Protein AF-V8NGL2-F1 (afdb_monomer)

Organism: Ophiophagus hannah (NCBI:txid8665)

Radius of gyration: 14.69 Å; Cα contacts (8 Å, |Δi|>4): 218; chains: 1; bounding box: 34×38×47 Å

Secondary structure (DSSP, 8-state):
----SS-S-----TTEEEEEEEEEETTEEEEEEEEEETTEEEEEEEEEETTTTEEEEEEEEESS---EEEEETTTEEEEEPPTTT--EEEEE----------

Mean predicted aligned error: 5.53 Å

InterPro domains:
  IPR015943 WD40/YVTN repeat-like-containing domain superfamily [G3DSA:2.130.10.10] (1-100)
  IPR036322 WD40-repeat-containing domain superfamily [SSF50978] (18-94)

Foldseek 3Di:
DDDPVDPPDDDDDPQFDDWQDWDDQPQWIWTWWWGDDPNAIWIWIWIAGNPVGGTPDIDGDTRAGFNDWDDDVSQWIWTDGDPVTGDIDIGGRDDDPPPPDD

pLDDT: mean 90.23, std 12.05, range [42.66, 98.56]

Sequence (102 aa):
MEDFSTPLQKMSLQDCSEITCMIKVKNQMWVGGRGLSQGKVKGKVYVLDTERKLVEKELVGHTDVVKSLCSAEDRYVLSGGGKEEGKIAIWKVEESLGFQFV

Nearest PDB structures (foldseek):
  4zoz-assembly2_B  TM=6.051E-01  e=6.178E-03  Thermochaetoides thermophila
  6g5m-assembly2_D  TM=6.955E-01  e=2.700E-01  Thioalkalivibrio paradoxus ARh 1
  8p3m-assembly4_V  TM=6.673E-01  e=3.167E-01  Thioalkalivibrio paradoxus ARh 1
  3en8-assembly1_A-2  TM=5.566E-01  e=1.481E+00  Paraburkholderia xenovorans LB400
  8chv-assembly1_B  TM=3.680E-01  e=1.197E+00  Homo sapiens

Structure (mmCIF, N/CA/C/O backbone):
data_AF-V8NGL2-F1
#
_entry.id   AF-V8NGL2-F1
#
loop_
_atom_site.group_PDB
_atom_site.id
_atom_site.type_symbol
_atom_site.label_atom_id
_atom_site.label_alt_id
_atom_site.label_comp_id
_atom_site.label_asym_id
_atom_site.label_entity_id
_atom_site.label_seq_id
_atom_site.pdbx_PDB_ins_code
_atom_site.Cartn_x
_atom_site.Cartn_y
_atom_site.Cartn_z
_atom_site.occupancy
_atom_site.B_iso_or_equiv
_atom_site.auth_seq_id
_atom_site.auth_comp_id
_atom_site.auth_asym_id
_atom_site.auth_atom_id
_atom_site.pdbx_PDB_model_num
ATOM 1 N N . MET A 1 1 ? -15.317 26.691 16.621 1.00 67.94 1 MET A N 1
ATOM 2 C CA . MET A 1 1 ? -14.662 26.384 15.336 1.00 67.94 1 MET A CA 1
ATOM 3 C C . MET A 1 1 ? -13.421 25.593 15.691 1.00 67.94 1 MET A C 1
ATOM 5 O O . MET A 1 1 ? -12.633 26.105 16.473 1.00 67.94 1 MET A O 1
ATOM 9 N N . GLU A 1 2 ? -13.333 24.329 15.282 1.00 75.88 2 GLU A N 1
ATOM 10 C CA . GLU A 1 2 ? -12.156 23.500 15.570 1.00 75.88 2 GLU A CA 1
ATOM 11 C C . GLU A 1 2 ? -10.956 24.035 14.783 1.00 75.88 2 GLU A C 1
ATOM 13 O O . GLU A 1 2 ? -11.073 24.353 13.598 1.00 75.88 2 GLU A O 1
ATOM 18 N N . ASP A 1 3 ? -9.830 24.206 15.471 1.00 77.12 3 ASP A N 1
ATOM 19 C CA . ASP A 1 3 ? -8.585 24.691 14.888 1.00 77.12 3 ASP A CA 1
ATOM 20 C C . ASP A 1 3 ? -7.780 23.504 14.342 1.00 77.12 3 ASP A C 1
ATOM 22 O O . ASP A 1 3 ? -7.282 22.673 15.099 1.00 77.12 3 ASP A O 1
ATOM 26 N N . PHE A 1 4 ? -7.663 23.426 13.016 1.00 78.94 4 PHE A N 1
ATOM 27 C CA . PHE A 1 4 ? -6.901 22.394 12.305 1.00 78.94 4 PHE A CA 1
ATOM 28 C C . PHE A 1 4 ? -5.482 22.857 11.923 1.00 78.94 4 PHE A C 1
ATOM 30 O O . PHE A 1 4 ? -4.823 22.214 11.105 1.00 78.94 4 PHE A O 1
ATOM 37 N N . SER A 1 5 ? -5.002 23.978 12.478 1.00 82.06 5 SER A N 1
ATOM 38 C CA . SER A 1 5 ? -3.670 24.528 12.179 1.00 82.06 5 SER A CA 1
ATOM 39 C C . SER A 1 5 ? -2.524 23.666 12.715 1.00 82.06 5 SER A C 1
ATOM 41 O O . SER A 1 5 ? -1.422 23.676 12.160 1.00 82.06 5 SER A O 1
ATOM 43 N N . THR A 1 6 ? -2.779 22.878 13.763 1.00 74.25 6 THR A N 1
ATOM 44 C CA . THR A 1 6 ? -1.814 21.930 14.319 1.00 74.25 6 THR A CA 1
ATOM 45 C C . THR A 1 6 ? -2.203 20.497 13.950 1.00 74.25 6 THR A C 1
ATOM 47 O O . THR A 1 6 ? -3.332 20.073 14.200 1.00 74.25 6 THR A O 1
ATOM 50 N N . PRO A 1 7 ? -1.288 19.708 13.351 1.00 71.31 7 PRO A N 1
ATOM 51 C CA . PRO A 1 7 ? -1.552 18.301 13.098 1.00 71.31 7 PRO A CA 1
ATOM 52 C C . PRO A 1 7 ? -1.781 17.583 14.425 1.00 71.31 7 PRO A C 1
ATOM 54 O O . PRO A 1 7 ? -0.860 17.488 15.236 1.00 71.31 7 PRO A O 1
ATOM 57 N N . LEU A 1 8 ? -2.988 17.046 14.618 1.00 75.38 8 LEU A N 1
ATOM 58 C CA . LEU A 1 8 ? -3.354 16.295 15.823 1.00 75.38 8 LEU A CA 1
ATOM 59 C C . LEU A 1 8 ? -2.417 15.105 16.060 1.00 75.38 8 LEU A C 1
ATOM 61 O O . LEU A 1 8 ? -2.189 14.705 17.199 1.00 75.38 8 LEU A O 1
ATOM 65 N N . GLN A 1 9 ? -1.865 14.538 14.982 1.00 79.56 9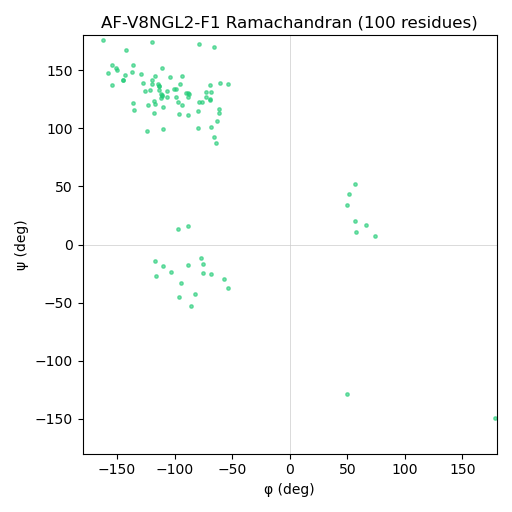 GLN A N 1
ATOM 66 C CA . GLN A 1 9 ? -0.938 13.426 15.068 1.00 79.56 9 GLN A CA 1
ATOM 67 C C . GLN A 1 9 ? -0.043 13.302 13.832 1.00 79.56 9 GLN A C 1
ATOM 69 O O . GLN A 1 9 ? -0.464 13.587 12.712 1.00 79.56 9 GLN A O 1
ATOM 74 N N . LYS A 1 10 ? 1.195 12.838 14.039 1.00 85.00 10 LYS A N 1
ATOM 75 C CA . LYS A 1 10 ? 2.150 12.513 12.974 1.00 85.00 10 LYS A CA 1
ATOM 76 C C . LYS A 1 10 ? 2.688 11.102 13.168 1.00 85.00 10 LYS A C 1
ATOM 78 O O . LYS A 1 10 ? 2.988 10.700 14.287 1.00 85.00 10 LYS A O 1
ATOM 83 N N . MET A 1 11 ? 2.819 10.385 12.061 1.00 87.12 11 MET A N 1
ATOM 84 C CA . MET A 1 11 ? 3.361 9.034 11.982 1.00 87.12 11 MET A CA 1
ATOM 85 C C . MET A 1 11 ? 4.485 9.035 10.954 1.00 87.12 11 MET A C 1
ATOM 87 O O . MET A 1 11 ? 4.307 9.573 9.862 1.00 87.12 11 MET A O 1
ATOM 91 N N . SER A 1 12 ? 5.633 8.458 11.301 1.00 89.56 12 SER A N 1
ATOM 92 C CA . SER A 1 12 ? 6.734 8.290 10.352 1.00 89.56 12 SER A CA 1
ATOM 93 C C . SER A 1 12 ? 6.591 6.952 9.637 1.00 89.56 12 SER A C 1
ATOM 95 O O . SER A 1 12 ? 6.405 5.924 10.286 1.00 89.56 12 SER A O 1
ATOM 97 N N . LEU A 1 13 ? 6.683 6.970 8.310 1.00 94.19 13 LEU A N 1
ATOM 98 C CA . LEU A 1 13 ? 6.763 5.763 7.495 1.00 94.19 13 LEU A CA 1
ATOM 99 C C . LEU A 1 13 ? 8.236 5.502 7.199 1.00 94.19 13 LEU A C 1
ATOM 101 O O . LEU A 1 13 ? 8.879 6.288 6.498 1.00 94.19 13 LEU A O 1
ATOM 105 N N . GLN A 1 14 ? 8.782 4.423 7.756 1.00 90.44 14 GLN A N 1
ATOM 106 C CA . GLN A 1 14 ? 10.191 4.103 7.580 1.00 90.44 14 GLN A CA 1
ATOM 107 C C . GLN A 1 14 ? 10.512 3.885 6.097 1.00 90.44 14 GLN A C 1
ATOM 109 O O . GLN A 1 14 ? 9.740 3.284 5.340 1.00 90.44 14 GLN A O 1
ATOM 114 N N . ASP A 1 15 ? 11.666 4.406 5.675 1.00 93.50 15 ASP A N 1
ATOM 115 C CA . ASP A 1 15 ? 12.173 4.274 4.310 1.00 93.50 15 ASP A CA 1
ATOM 116 C C . ASP A 1 15 ? 11.206 4.791 3.229 1.00 93.50 15 ASP A C 1
ATOM 118 O O . ASP A 1 15 ? 11.328 4.407 2.067 1.00 93.50 15 ASP A O 1
ATOM 122 N N . CYS A 1 16 ? 10.245 5.645 3.592 1.00 96.06 16 CYS A N 1
ATOM 123 C CA . CYS A 1 16 ? 9.287 6.252 2.675 1.00 96.06 16 CYS A CA 1
ATOM 124 C C . CYS A 1 16 ? 9.854 7.554 2.111 1.00 96.06 16 CYS A C 1
ATOM 126 O O . CYS A 1 16 ? 10.237 8.446 2.867 1.00 96.06 16 CYS A O 1
ATOM 128 N N . SER A 1 17 ? 9.866 7.694 0.787 1.00 96.19 17 SER A N 1
ATOM 129 C CA . SER A 1 17 ? 10.287 8.930 0.116 1.00 96.19 17 SER A CA 1
ATOM 130 C C . SER A 1 17 ? 9.136 9.676 -0.558 1.00 96.19 17 SER A C 1
ATOM 132 O O . SER A 1 17 ? 9.263 10.864 -0.837 1.00 96.19 17 SER A O 1
ATOM 134 N N . GLU A 1 18 ? 8.010 9.006 -0.807 1.00 96.12 18 GLU A N 1
ATOM 135 C CA . GLU A 1 18 ? 6.847 9.584 -1.483 1.00 96.12 18 GLU A CA 1
ATOM 136 C C . GLU A 1 18 ? 5.578 8.841 -1.061 1.00 96.12 18 GLU A C 1
ATOM 138 O O . GLU A 1 18 ? 5.573 7.611 -1.041 1.00 96.12 18 GLU A O 1
ATOM 143 N N . ILE A 1 19 ? 4.498 9.577 -0.789 1.00 97.62 19 ILE A N 1
ATOM 144 C CA . ILE A 1 19 ? 3.143 9.035 -0.627 1.00 97.62 19 ILE A CA 1
ATOM 145 C C . ILE A 1 19 ? 2.313 9.511 -1.815 1.00 97.62 19 ILE A C 1
ATOM 147 O O . ILE A 1 19 ? 2.264 10.706 -2.098 1.00 97.62 19 ILE A O 1
ATOM 151 N N . THR A 1 20 ? 1.644 8.588 -2.495 1.00 97.62 20 THR A N 1
ATOM 152 C CA . THR A 1 20 ? 0.860 8.878 -3.708 1.00 97.62 20 THR A CA 1
ATOM 153 C C . THR A 1 20 ? -0.626 8.616 -3.519 1.00 97.62 20 THR A C 1
ATOM 155 O O . THR A 1 20 ? -1.450 9.222 -4.199 1.00 97.62 20 THR A O 1
ATOM 158 N N . CYS A 1 21 ? -0.984 7.700 -2.620 1.00 98.06 21 CYS A N 1
ATOM 159 C CA . CYS A 1 21 ? -2.361 7.285 -2.405 1.00 98.06 21 CYS A CA 1
ATOM 160 C C . CYS A 1 21 ? -2.558 6.746 -0.988 1.00 98.06 21 CYS A C 1
ATOM 162 O O . CYS A 1 21 ? -1.629 6.250 -0.350 1.00 98.06 21 CYS A O 1
ATOM 164 N N . MET A 1 22 ? -3.789 6.838 -0.495 1.00 98.25 22 MET A N 1
ATOM 165 C CA . MET A 1 22 ? -4.188 6.232 0.768 1.00 98.25 22 MET A CA 1
ATOM 166 C C . MET A 1 22 ? -5.665 5.854 0.754 1.00 98.25 22 MET A C 1
ATOM 168 O O . MET A 1 22 ? -6.468 6.509 0.091 1.00 98.25 22 MET A O 1
ATOM 172 N N . ILE A 1 23 ? -6.020 4.810 1.497 1.00 98.12 23 ILE A N 1
ATOM 173 C CA . ILE A 1 23 ? -7.401 4.375 1.705 1.00 98.12 23 ILE A CA 1
ATOM 174 C C . ILE A 1 23 ? -7.559 3.836 3.127 1.00 98.12 23 ILE A C 1
ATOM 176 O O . ILE A 1 23 ? -6.662 3.179 3.657 1.00 98.12 23 ILE A O 1
ATOM 180 N N . LYS A 1 24 ? -8.702 4.120 3.751 1.00 96.75 24 LYS A N 1
ATOM 181 C CA . LYS A 1 24 ? -9.096 3.477 5.005 1.00 96.75 24 LYS A CA 1
ATOM 182 C C . LYS A 1 24 ? -9.841 2.183 4.695 1.00 96.75 24 LYS A C 1
ATOM 184 O O . LYS A 1 24 ? -10.795 2.215 3.922 1.00 96.75 24 LYS A O 1
ATOM 189 N N . VAL A 1 25 ? -9.437 1.079 5.319 1.00 96.81 25 VAL A N 1
ATOM 190 C CA . VAL A 1 25 ? -10.111 -0.224 5.230 1.00 96.81 25 VAL A CA 1
ATOM 191 C C . VAL A 1 25 ? -10.190 -0.808 6.633 1.00 96.81 25 VAL A C 1
ATOM 193 O O . VAL A 1 25 ? -9.162 -1.061 7.258 1.00 96.81 25 VAL A O 1
ATOM 196 N N . LYS A 1 26 ? -11.406 -0.983 7.160 1.00 93.56 26 LYS A N 1
ATOM 197 C CA . LYS A 1 26 ? -11.634 -1.287 8.586 1.00 93.56 26 LYS A CA 1
ATOM 198 C C . LYS A 1 26 ? -10.864 -0.307 9.500 1.00 93.56 26 LYS A C 1
ATOM 200 O O . LYS A 1 26 ? -10.954 0.908 9.317 1.00 93.56 26 LYS A O 1
ATOM 205 N N . ASN A 1 27 ? -10.101 -0.833 10.460 1.00 92.94 27 ASN A N 1
ATOM 206 C CA . ASN A 1 27 ? -9.243 -0.086 11.383 1.00 92.94 27 ASN A CA 1
ATOM 207 C C . ASN A 1 27 ? -7.820 0.156 10.859 1.00 92.94 27 ASN A C 1
ATOM 209 O O . ASN A 1 27 ? -6.921 0.499 11.626 1.00 92.94 27 ASN A O 1
ATOM 213 N N . GLN A 1 28 ? -7.605 -0.027 9.556 1.00 95.44 28 GLN A N 1
ATOM 214 C CA . GLN A 1 28 ? -6.309 0.170 8.931 1.00 95.44 28 GLN A CA 1
ATOM 215 C C . GLN A 1 28 ? -6.332 1.353 7.967 1.00 95.44 28 GLN A C 1
ATOM 217 O O . GLN A 1 28 ? -7.240 1.495 7.144 1.00 95.44 28 GLN A O 1
ATOM 222 N N . MET A 1 29 ? -5.284 2.171 8.018 1.00 97.06 29 MET A N 1
ATOM 223 C CA . MET A 1 29 ? -4.921 3.057 6.915 1.00 97.06 29 MET A CA 1
ATOM 224 C C . MET A 1 29 ? -3.894 2.356 6.042 1.00 97.06 29 MET A C 1
ATOM 226 O O . MET A 1 29 ? -2.802 2.019 6.494 1.00 97.06 29 MET A O 1
ATOM 230 N N . TRP A 1 30 ? -4.245 2.171 4.777 1.00 98.12 30 TRP A N 1
ATOM 231 C CA . TRP A 1 30 ? -3.360 1.652 3.749 1.00 98.12 30 TRP A CA 1
ATOM 232 C C . TRP A 1 30 ? -2.785 2.833 2.980 1.00 98.12 30 TRP A C 1
ATOM 234 O O . TRP A 1 30 ? -3.540 3.643 2.444 1.00 98.12 30 TRP A O 1
ATOM 244 N N . VAL A 1 31 ? -1.461 2.947 2.937 1.00 98.44 31 VAL A N 1
ATOM 245 C CA . VAL A 1 31 ? -0.749 4.068 2.312 1.00 98.44 31 VAL A CA 1
ATOM 246 C C . VAL A 1 31 ? 0.201 3.527 1.254 1.00 98.44 31 VAL A C 1
ATOM 248 O O . VAL A 1 31 ? 1.087 2.736 1.561 1.00 98.44 31 VAL A O 1
ATOM 251 N N . GLY A 1 32 ? 0.010 3.936 0.004 1.00 98.06 32 GLY A N 1
ATOM 252 C CA . GLY A 1 32 ? 0.832 3.532 -1.131 1.00 98.06 32 GLY A CA 1
ATOM 253 C C . GLY A 1 32 ? 1.791 4.642 -1.547 1.00 98.06 32 GLY A C 1
ATOM 254 O O . GLY A 1 32 ? 1.453 5.828 -1.497 1.00 98.06 32 GLY A O 1
ATOM 255 N N . GLY A 1 33 ? 2.990 4.255 -1.974 1.00 97.25 33 GLY A N 1
ATOM 256 C CA . GLY A 1 33 ? 3.979 5.202 -2.463 1.00 97.25 33 GLY A CA 1
ATOM 257 C C . GLY A 1 33 ? 5.301 4.566 -2.877 1.00 97.25 33 GLY A C 1
ATOM 258 O O . GLY A 1 33 ? 5.344 3.427 -3.359 1.00 97.25 33 GLY A O 1
ATOM 259 N N . ARG A 1 34 ? 6.385 5.328 -2.713 1.00 96.75 34 ARG A N 1
ATOM 260 C CA . ARG A 1 34 ? 7.761 4.933 -3.041 1.00 96.75 34 ARG A CA 1
ATOM 261 C C . ARG A 1 34 ? 8.589 4.856 -1.761 1.00 96.75 34 ARG A C 1
ATOM 263 O O . ARG A 1 34 ? 8.501 5.731 -0.901 1.00 96.75 34 ARG A O 1
ATOM 270 N N . GLY A 1 35 ? 9.424 3.828 -1.663 1.00 96.69 35 GLY A N 1
ATOM 271 C CA . GLY A 1 35 ? 10.344 3.681 -0.542 1.00 96.69 35 GLY A CA 1
ATOM 272 C C . GLY A 1 35 ? 11.497 2.717 -0.801 1.00 96.69 35 GLY A C 1
ATOM 273 O O . GLY A 1 35 ? 11.569 2.083 -1.856 1.00 96.69 35 GLY A O 1
ATOM 274 N N . LEU A 1 36 ? 12.419 2.610 0.157 1.00 96.62 36 LEU A N 1
ATOM 275 C CA . LEU A 1 36 ? 13.561 1.696 0.087 1.00 96.62 36 LEU A CA 1
ATOM 276 C C . LEU A 1 36 ? 13.203 0.323 0.656 1.00 96.62 36 LEU A C 1
ATOM 278 O O . LEU A 1 36 ? 12.685 0.191 1.759 1.00 96.62 36 LEU A O 1
ATOM 282 N N . SER A 1 37 ? 13.518 -0.729 -0.091 1.00 94.75 37 SER A N 1
ATO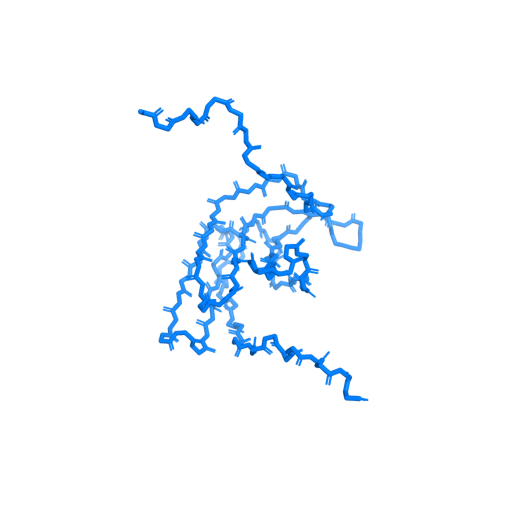M 283 C CA . SER A 1 37 ? 13.436 -2.116 0.360 1.00 94.75 37 SER A CA 1
ATOM 284 C C . SER A 1 37 ? 14.692 -2.850 -0.089 1.00 94.75 37 SER A C 1
ATOM 286 O O . SER A 1 37 ? 14.997 -2.889 -1.283 1.00 94.75 37 SER A O 1
ATOM 288 N N . GLN A 1 38 ? 15.436 -3.408 0.873 1.00 93.38 38 GLN A N 1
ATOM 289 C CA . GLN A 1 38 ? 16.703 -4.112 0.625 1.00 93.38 38 GLN A CA 1
ATOM 290 C C . GLN A 1 38 ? 17.688 -3.277 -0.221 1.00 93.38 38 GLN A C 1
ATOM 292 O O . GLN A 1 38 ? 18.279 -3.763 -1.183 1.00 93.38 38 GLN A O 1
ATOM 297 N N . GLY A 1 39 ? 17.806 -1.983 0.097 1.00 94.00 39 GLY A N 1
ATOM 298 C CA . GLY A 1 39 ? 18.706 -1.052 -0.595 1.00 94.00 39 GLY A CA 1
ATOM 299 C C . GLY A 1 39 ? 18.261 -0.618 -1.997 1.00 94.00 39 GLY A C 1
ATOM 300 O O . GLY A 1 39 ? 19.023 0.051 -2.688 1.00 94.00 39 GLY A O 1
ATOM 301 N N . LYS A 1 40 ? 17.048 -0.973 -2.443 1.00 95.31 40 LYS A N 1
ATOM 302 C CA . LYS A 1 40 ? 16.502 -0.565 -3.747 1.00 95.31 40 LYS A CA 1
ATOM 303 C C . LYS A 1 40 ? 15.219 0.233 -3.583 1.00 95.31 40 LYS A C 1
ATOM 305 O O . LYS A 1 40 ? 14.382 -0.097 -2.746 1.00 95.31 40 LYS A O 1
ATOM 310 N N . VAL A 1 41 ? 15.051 1.249 -4.423 1.00 95.50 41 VAL A N 1
ATOM 311 C CA . VAL A 1 41 ? 13.798 2.002 -4.527 1.00 95.50 41 VAL A CA 1
ATOM 312 C C . VAL A 1 41 ? 12.735 1.103 -5.157 1.00 95.50 41 VAL A C 1
ATOM 314 O O . VAL A 1 41 ? 12.959 0.548 -6.231 1.00 95.50 41 VAL A O 1
ATOM 317 N N . LYS A 1 42 ? 11.601 0.945 -4.473 1.00 95.75 42 LYS A N 1
ATOM 318 C CA . LYS A 1 42 ? 10.468 0.105 -4.875 1.00 95.75 42 LYS A CA 1
ATOM 319 C C . LYS A 1 42 ? 9.139 0.773 -4.522 1.00 95.75 42 LYS A C 1
ATOM 321 O O . LYS A 1 42 ? 9.101 1.732 -3.746 1.00 95.75 42 LYS A O 1
ATOM 326 N N . GLY A 1 43 ? 8.050 0.240 -5.066 1.00 96.44 43 GLY A N 1
ATOM 327 C CA . GLY A 1 43 ? 6.713 0.551 -4.582 1.00 96.44 43 GLY A CA 1
ATOM 328 C C . GLY A 1 43 ? 6.470 -0.124 -3.240 1.00 96.44 43 GLY A C 1
ATOM 329 O O . GLY A 1 43 ? 6.656 -1.337 -3.105 1.00 96.44 43 GLY A O 1
ATOM 330 N N . LYS A 1 44 ? 6.058 0.670 -2.252 1.00 97.19 44 LYS A N 1
ATOM 331 C CA . LYS A 1 44 ? 5.699 0.188 -0.918 1.00 97.19 44 LYS A CA 1
ATOM 332 C C . LYS A 1 44 ? 4.235 0.472 -0.622 1.00 97.19 44 LYS A C 1
ATOM 334 O O . LYS A 1 44 ? 3.703 1.512 -1.015 1.00 97.19 44 LYS A O 1
ATOM 339 N N . VAL A 1 45 ? 3.621 -0.452 0.107 1.00 98.12 45 VAL A N 1
ATOM 340 C CA . VAL A 1 45 ? 2.334 -0.249 0.766 1.00 98.12 45 VAL A CA 1
ATOM 341 C C . VAL A 1 45 ? 2.548 -0.400 2.268 1.00 98.12 45 VAL A C 1
ATOM 343 O O . VAL A 1 45 ? 3.047 -1.423 2.726 1.00 98.12 45 VAL A O 1
ATOM 346 N N . TYR A 1 46 ? 2.189 0.624 3.028 1.00 98.00 46 TYR A N 1
ATOM 347 C CA . TYR A 1 46 ? 2.237 0.634 4.484 1.00 98.00 46 TYR A CA 1
ATOM 348 C C . TYR A 1 46 ? 0.832 0.385 5.024 1.00 98.00 46 TYR A C 1
ATOM 350 O O . TYR A 1 46 ? -0.123 1.008 4.558 1.00 98.00 46 TYR A O 1
ATOM 358 N N . VAL A 1 47 ? 0.713 -0.500 6.009 1.00 97.31 47 VAL A N 1
ATOM 359 C CA . VAL A 1 47 ? -0.541 -0.762 6.724 1.00 97.31 47 VAL A CA 1
ATOM 360 C C . VAL A 1 47 ? -0.385 -0.225 8.135 1.00 97.31 47 VAL A C 1
ATOM 362 O O . VAL A 1 47 ? 0.511 -0.654 8.859 1.00 97.31 47 VAL A O 1
ATOM 365 N N . LEU A 1 48 ? -1.213 0.747 8.503 1.00 95.38 48 LEU A N 1
ATOM 366 C CA . LEU A 1 48 ? -1.175 1.406 9.803 1.00 95.38 48 LEU A CA 1
ATOM 367 C C . LEU A 1 48 ? -2.439 1.077 10.584 1.00 95.38 48 LEU A C 1
ATOM 369 O O . LEU A 1 48 ? -3.531 1.254 10.054 1.00 95.38 48 LEU A O 1
ATOM 373 N N . ASP A 1 49 ? -2.294 0.709 11.851 1.00 93.38 49 ASP A N 1
ATOM 374 C CA . ASP A 1 49 ? -3.418 0.603 12.780 1.00 93.38 49 ASP 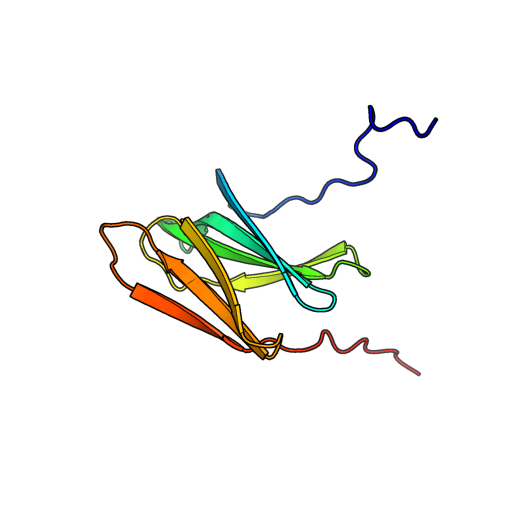A CA 1
ATOM 375 C C . ASP A 1 49 ? -3.846 2.014 13.216 1.00 93.38 49 ASP A C 1
ATOM 377 O O . ASP A 1 49 ? -3.036 2.791 13.740 1.00 93.38 49 ASP A O 1
ATOM 381 N N . THR A 1 50 ? -5.114 2.369 12.986 1.00 89.38 50 THR A N 1
ATOM 382 C CA . THR A 1 50 ? -5.631 3.710 13.302 1.00 89.38 50 THR A CA 1
ATOM 383 C C . THR A 1 50 ? -5.872 3.961 14.783 1.00 89.38 50 THR A C 1
ATOM 385 O O . THR A 1 50 ? -5.858 5.118 15.203 1.00 89.38 50 THR A O 1
ATOM 388 N N . GLU A 1 51 ? -6.093 2.915 15.577 1.00 89.75 51 GLU A N 1
ATOM 389 C CA . GLU A 1 51 ? -6.335 3.032 17.018 1.00 89.75 51 GLU A CA 1
ATOM 390 C C . GLU A 1 51 ? -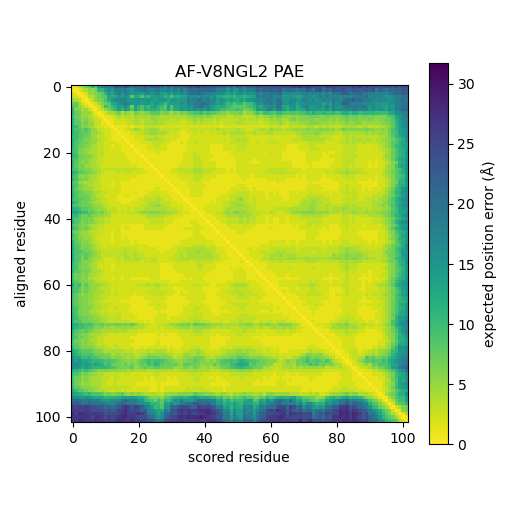5.020 3.061 17.790 1.00 89.75 51 GLU A C 1
ATOM 392 O O . GLU A 1 51 ? -4.752 3.985 18.563 1.00 89.75 51 GLU A O 1
ATOM 397 N N . ARG A 1 52 ? -4.169 2.065 17.534 1.00 89.06 52 ARG A N 1
ATOM 398 C CA . ARG A 1 52 ? -2.863 1.890 18.177 1.00 89.06 52 ARG A CA 1
ATOM 399 C C . ARG A 1 52 ? -1.826 2.861 17.641 1.00 89.06 52 ARG A C 1
ATOM 401 O O . ARG A 1 52 ? -0.802 3.062 18.288 1.00 89.06 52 ARG A O 1
ATOM 408 N N . LYS A 1 53 ? -2.103 3.473 16.485 1.00 88.69 53 LYS A N 1
ATOM 409 C CA . LYS A 1 53 ? -1.266 4.499 15.858 1.00 88.69 53 LYS A CA 1
ATOM 410 C C . LYS A 1 53 ? 0.151 3.976 15.627 1.00 88.69 53 LYS A C 1
ATOM 412 O O . LYS A 1 53 ? 1.130 4.589 16.043 1.00 88.69 53 LYS A O 1
ATOM 417 N N . LEU A 1 54 ? 0.249 2.817 14.983 1.00 91.19 54 LEU A N 1
ATOM 418 C CA . LEU A 1 54 ? 1.514 2.160 14.652 1.00 91.19 54 LEU A CA 1
ATOM 419 C C . LEU A 1 54 ? 1.487 1.617 13.222 1.00 91.19 54 LEU A C 1
ATOM 421 O O . LEU A 1 54 ? 0.419 1.346 12.678 1.00 91.19 54 LEU A O 1
ATOM 425 N N . VAL A 1 55 ? 2.661 1.472 12.606 1.00 94.06 55 VAL A N 1
ATOM 426 C CA . VAL A 1 55 ? 2.804 0.766 11.325 1.00 94.06 55 VAL A CA 1
ATOM 427 C C . VAL A 1 55 ? 2.809 -0.732 11.627 1.00 94.06 55 VAL A C 1
ATOM 429 O O . VAL A 1 55 ? 3.714 -1.219 12.299 1.00 94.06 55 VAL A O 1
ATOM 432 N N . GLU A 1 56 ? 1.794 -1.459 11.168 1.00 94.31 56 GLU A N 1
ATOM 433 C CA . GLU A 1 56 ? 1.671 -2.907 11.375 1.00 94.31 56 GLU A CA 1
ATOM 434 C C . GLU A 1 56 ?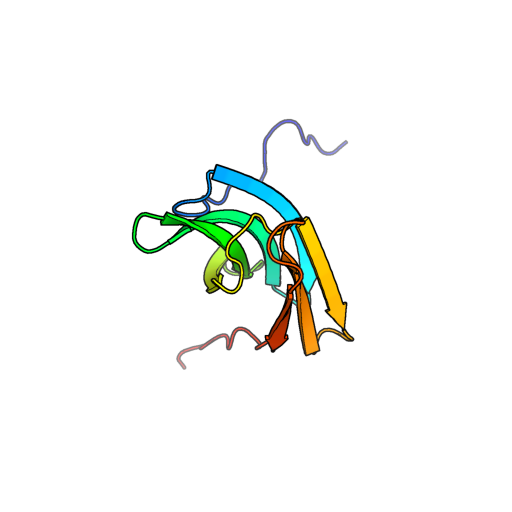 2.496 -3.698 10.366 1.00 94.31 56 GLU A C 1
ATOM 436 O O . GLU A 1 56 ? 3.117 -4.705 10.710 1.00 94.31 56 GLU A O 1
ATOM 441 N N . LYS A 1 57 ? 2.456 -3.275 9.096 1.00 95.25 57 LYS A N 1
ATOM 442 C CA . LYS A 1 57 ? 3.075 -4.004 7.987 1.00 95.25 57 LYS A CA 1
ATOM 443 C C . LYS A 1 57 ? 3.679 -3.052 6.962 1.00 95.25 57 LYS A C 1
ATOM 445 O O . LYS A 1 57 ? 3.111 -2.007 6.645 1.00 95.25 57 LYS A O 1
ATOM 450 N N . GLU A 1 58 ? 4.787 -3.494 6.377 1.00 96.44 58 GLU A N 1
ATOM 451 C CA . GLU A 1 58 ? 5.386 -2.917 5.176 1.00 96.44 58 GLU A CA 1
ATOM 452 C C . GLU A 1 58 ? 5.385 -3.965 4.067 1.00 96.44 58 GLU A C 1
ATOM 454 O O . GLU A 1 58 ? 6.056 -4.995 4.151 1.00 96.44 58 GLU A O 1
ATOM 459 N N . LEU A 1 59 ? 4.606 -3.713 3.025 1.00 97.56 59 LEU A N 1
ATOM 460 C CA . LEU A 1 59 ? 4.356 -4.658 1.951 1.00 97.56 59 LEU A CA 1
ATOM 461 C C . LEU A 1 59 ? 5.103 -4.215 0.695 1.00 97.56 59 LEU A C 1
ATOM 463 O O . LEU A 1 59 ? 5.041 -3.056 0.277 1.00 97.56 59 LEU A O 1
ATOM 467 N N . VAL A 1 60 ? 5.811 -5.163 0.085 1.00 96.56 60 VAL A N 1
ATOM 468 C CA . VAL A 1 60 ? 6.620 -4.944 -1.116 1.00 96.56 60 VAL A CA 1
ATOM 469 C C . VAL A 1 60 ? 6.155 -5.920 -2.186 1.00 96.56 60 VAL A C 1
ATOM 471 O O . VAL A 1 60 ? 6.541 -7.085 -2.187 1.00 96.56 60 VAL A O 1
ATOM 474 N N . GLY A 1 61 ? 5.304 -5.435 -3.087 1.00 93.38 61 GLY A N 1
ATOM 475 C CA . GLY A 1 61 ? 4.821 -6.190 -4.250 1.00 93.38 61 GLY A CA 1
ATOM 476 C C . GLY A 1 61 ? 5.226 -5.579 -5.590 1.00 93.38 61 GLY A C 1
ATOM 477 O O . GLY A 1 61 ? 5.138 -6.257 -6.607 1.00 93.38 61 GLY A O 1
ATOM 478 N N . HIS A 1 62 ? 5.699 -4.330 -5.577 1.00 96.62 62 HIS A N 1
ATOM 479 C CA . HIS A 1 62 ? 5.865 -3.506 -6.767 1.00 96.62 62 HIS A CA 1
ATOM 480 C C . HIS A 1 62 ? 7.322 -3.095 -6.989 1.00 96.62 62 HIS A C 1
ATOM 482 O O . HIS A 1 62 ? 8.044 -2.744 -6.052 1.00 96.62 62 HIS A O 1
ATOM 488 N N . THR A 1 63 ? 7.773 -3.146 -8.240 1.00 96.00 63 THR A N 1
ATOM 489 C CA . THR A 1 63 ? 9.118 -2.697 -8.640 1.00 96.00 63 THR A CA 1
ATOM 490 C C . THR A 1 63 ? 9.156 -1.216 -8.990 1.00 96.00 63 THR A C 1
ATOM 492 O O . THR A 1 63 ? 10.234 -0.631 -8.983 1.00 96.00 63 THR A O 1
ATOM 495 N N . ASP A 1 64 ? 7.999 -0.607 -9.253 1.00 95.25 64 ASP A N 1
ATOM 496 C CA . ASP A 1 64 ? 7.843 0.839 -9.423 1.00 95.25 64 ASP A CA 1
ATOM 497 C C . ASP A 1 64 ? 6.872 1.400 -8.367 1.00 95.25 64 ASP A C 1
ATOM 499 O O . ASP A 1 64 ? 6.298 0.654 -7.580 1.00 95.25 64 ASP A O 1
ATOM 503 N N . VAL A 1 65 ? 6.716 2.722 -8.307 1.00 95.81 65 VAL A N 1
ATOM 504 C CA . VAL A 1 65 ? 5.855 3.421 -7.343 1.00 95.81 65 VAL A CA 1
ATOM 505 C C . VAL A 1 65 ? 4.426 2.880 -7.362 1.00 95.81 65 VAL A C 1
ATOM 507 O O . VAL A 1 65 ? 3.843 2.668 -8.425 1.00 95.81 65 VAL A O 1
ATOM 510 N N . VAL A 1 66 ? 3.832 2.707 -6.182 1.00 97.62 66 VAL A N 1
ATOM 511 C CA . VAL A 1 66 ? 2.399 2.412 -6.086 1.00 97.62 66 VAL A CA 1
ATOM 512 C C . VAL A 1 66 ? 1.634 3.657 -6.514 1.00 97.62 66 VAL A C 1
ATOM 514 O O . VAL A 1 66 ? 1.872 4.736 -5.980 1.00 97.62 66 VAL A O 1
ATOM 517 N N . LYS A 1 67 ? 0.746 3.548 -7.497 1.00 96.69 67 LYS A N 1
ATOM 518 C CA . LYS A 1 67 ? -0.025 4.688 -8.022 1.00 96.69 67 LYS A CA 1
ATOM 519 C C . LYS A 1 67 ? -1.463 4.716 -7.531 1.00 96.69 67 LYS A C 1
ATOM 521 O O . LYS A 1 67 ? -2.074 5.780 -7.525 1.00 96.69 67 LYS A O 1
ATOM 526 N N . SER A 1 68 ? -2.004 3.568 -7.144 1.00 96.75 68 SER A N 1
ATOM 527 C CA . SER A 1 68 ? -3.400 3.449 -6.748 1.00 96.75 68 SER A CA 1
ATOM 528 C C . SER A 1 68 ? -3.611 2.329 -5.739 1.00 96.75 68 SER A C 1
ATOM 530 O O . SER A 1 68 ? -2.885 1.332 -5.725 1.00 96.75 68 SER A O 1
ATOM 532 N N . LEU A 1 69 ? -4.642 2.512 -4.916 1.00 98.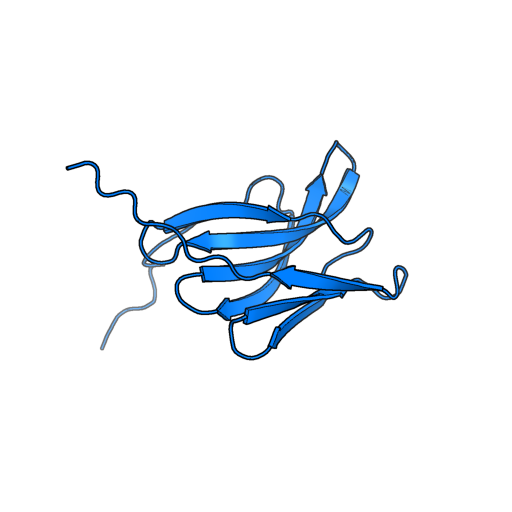56 69 LEU A N 1
ATOM 533 C CA . LEU A 1 69 ? -5.175 1.520 -3.992 1.00 98.56 69 LEU A CA 1
ATOM 534 C C . LEU A 1 69 ? -6.690 1.409 -4.188 1.00 98.56 69 LEU A C 1
ATOM 536 O O . LEU A 1 69 ? -7.350 2.404 -4.485 1.00 98.56 69 LEU A O 1
ATOM 540 N N . CYS A 1 70 ? -7.238 0.210 -4.008 1.00 98.25 70 CYS A N 1
ATOM 541 C CA . CYS A 1 70 ? -8.678 -0.046 -4.034 1.00 98.25 70 CYS A CA 1
ATOM 542 C C . CYS A 1 70 ? -9.038 -1.137 -3.017 1.00 98.25 70 CYS A C 1
ATOM 544 O O . CYS A 1 70 ? -8.286 -2.097 -2.868 1.00 98.25 70 CYS A O 1
ATOM 546 N N . SER A 1 71 ? -10.173 -1.004 -2.329 1.00 98.19 71 SER A N 1
ATOM 547 C CA . SER A 1 71 ? -10.712 -2.048 -1.447 1.00 98.19 71 SER A CA 1
ATOM 548 C C . SER A 1 71 ? -11.739 -2.893 -2.199 1.00 98.19 71 SER A C 1
ATOM 550 O O . SER A 1 71 ? -12.580 -2.354 -2.918 1.00 98.19 71 SER A O 1
ATOM 552 N N . ALA A 1 72 ? -11.698 -4.208 -2.000 1.00 97.44 72 ALA A N 1
ATOM 553 C CA . ALA A 1 72 ? -12.755 -5.127 -2.405 1.00 97.44 72 ALA A CA 1
ATOM 554 C C . ALA A 1 72 ? -13.455 -5.667 -1.151 1.00 97.44 72 ALA A C 1
ATOM 556 O O . ALA A 1 72 ? -12.953 -6.585 -0.493 1.00 97.44 72 ALA A O 1
ATOM 557 N N . GLU A 1 73 ? -14.606 -5.065 -0.830 1.00 93.75 73 GLU A N 1
ATOM 558 C CA . GLU A 1 73 ? -15.481 -5.426 0.300 1.00 93.75 73 GLU A CA 1
ATOM 559 C C . GLU A 1 73 ? -14.746 -5.561 1.646 1.00 93.75 73 GLU A C 1
ATOM 561 O O . GLU A 1 73 ? -15.057 -6.442 2.441 1.00 93.75 73 GLU A O 1
ATOM 566 N N . ASP A 1 74 ? -13.712 -4.750 1.881 1.00 93.12 74 ASP A N 1
ATOM 567 C CA . ASP A 1 74 ? -12.866 -4.788 3.086 1.00 93.12 74 ASP A CA 1
ATOM 568 C C . ASP A 1 74 ? -12.170 -6.134 3.359 1.00 93.12 74 ASP A C 1
ATOM 570 O O . ASP A 1 74 ? -11.587 -6.347 4.426 1.00 93.12 74 ASP A O 1
ATOM 574 N N . ARG A 1 75 ? -12.205 -7.050 2.386 1.00 95.38 75 ARG A N 1
ATOM 575 C CA . ARG A 1 75 ? -11.548 -8.362 2.437 1.00 95.38 75 ARG A CA 1
ATOM 576 C C . ARG A 1 75 ? -10.181 -8.327 1.784 1.00 95.38 75 ARG A C 1
ATOM 578 O O . ARG A 1 75 ? -9.272 -9.039 2.213 1.00 95.38 75 ARG A O 1
ATOM 585 N N . TYR A 1 76 ? -10.041 -7.500 0.754 1.00 97.81 76 TYR A N 1
ATOM 586 C CA . TYR A 1 76 ? -8.799 -7.346 0.018 1.00 97.81 76 TYR A CA 1
ATOM 587 C C . TYR A 1 76 ? -8.505 -5.886 -0.274 1.00 97.81 76 TYR A C 1
ATOM 589 O O . TYR A 1 76 ? -9.415 -5.099 -0.530 1.00 97.81 76 TYR A O 1
ATOM 597 N N . VAL A 1 77 ? -7.218 -5.561 -0.314 1.00 98.50 77 VAL A N 1
ATOM 598 C CA . VAL A 1 77 ? -6.716 -4.322 -0.899 1.00 98.50 77 VAL A CA 1
ATOM 599 C C . VAL A 1 77 ? -5.941 -4.661 -2.161 1.00 98.50 77 VAL A C 1
ATOM 601 O O . VAL A 1 77 ? -5.078 -5.534 -2.166 1.00 98.50 77 VAL A O 1
ATOM 604 N N . LEU A 1 78 ? -6.265 -3.972 -3.245 1.00 98.50 78 LEU A N 1
ATOM 605 C CA . LEU A 1 78 ? -5.587 -4.044 -4.529 1.00 98.50 78 LEU A CA 1
ATOM 606 C C . LEU A 1 78 ? -4.633 -2.860 -4.632 1.00 98.50 78 LEU A C 1
ATOM 608 O O . LEU A 1 78 ? -5.044 -1.733 -4.356 1.00 98.50 78 LEU A O 1
ATOM 612 N N . SER A 1 79 ? -3.397 -3.089 -5.065 1.00 98.44 79 SER A N 1
ATOM 613 C CA . SER A 1 79 ? -2.447 -2.017 -5.365 1.00 98.44 79 SER A CA 1
ATOM 614 C C . SER A 1 79 ? -1.972 -2.087 -6.809 1.00 98.44 79 SER A C 1
ATOM 616 O O . SER A 1 79 ? -1.620 -3.158 -7.304 1.00 98.44 79 SER A O 1
ATOM 618 N N . GLY A 1 80 ? -1.986 -0.940 -7.488 1.00 97.44 80 GLY A N 1
ATOM 619 C CA . GLY A 1 80 ? -1.459 -0.789 -8.841 1.00 97.44 80 GLY A CA 1
ATOM 620 C C . GLY A 1 80 ? -0.057 -0.190 -8.822 1.00 97.44 80 GLY A C 1
ATOM 621 O O . GLY A 1 80 ? 0.152 0.870 -8.223 1.00 97.44 80 GLY A O 1
ATOM 622 N N . GLY A 1 81 ? 0.889 -0.855 -9.485 1.00 94.81 81 GLY A N 1
ATOM 623 C CA . GLY A 1 81 ? 2.241 -0.339 -9.702 1.00 94.81 81 GLY A CA 1
ATOM 624 C C . GLY A 1 81 ? 2.310 0.692 -10.833 1.00 94.81 81 GLY A C 1
ATOM 625 O O . GLY A 1 81 ? 1.340 0.932 -11.556 1.00 94.81 81 GLY A O 1
ATOM 626 N N . GLY A 1 82 ? 3.477 1.314 -10.987 1.00 90.75 82 GLY A N 1
ATOM 627 C CA . GLY A 1 82 ? 3.750 2.259 -12.065 1.00 90.75 82 GLY A CA 1
ATOM 628 C C . GLY A 1 82 ? 3.736 1.617 -13.457 1.00 90.75 82 GLY A C 1
ATOM 629 O O . GLY A 1 82 ? 3.692 0.394 -13.616 1.00 90.75 82 GLY A O 1
ATOM 630 N N . LYS A 1 83 ? 3.770 2.472 -14.487 1.00 87.25 83 LYS A N 1
ATOM 631 C CA . LYS A 1 83 ? 3.589 2.093 -15.900 1.00 87.25 83 LYS A CA 1
ATOM 632 C C . LYS A 1 83 ? 4.537 0.977 -16.350 1.00 87.25 83 LYS A C 1
ATOM 634 O O . LYS A 1 83 ? 4.127 0.114 -17.117 1.00 87.25 83 LYS A O 1
ATOM 639 N N . GLU A 1 84 ? 5.770 0.995 -15.856 1.00 82.31 84 GLU A N 1
ATOM 640 C CA . GLU A 1 84 ? 6.824 0.064 -16.270 1.00 82.31 84 GLU A CA 1
ATOM 641 C C . GLU A 1 84 ? 6.674 -1.335 -15.649 1.00 82.31 84 GLU A C 1
ATOM 643 O O . GLU A 1 84 ? 7.341 -2.276 -16.068 1.00 82.31 84 GLU A O 1
ATOM 648 N N . GLU A 1 85 ? 5.798 -1.496 -14.651 1.00 90.31 85 GLU A N 1
ATOM 649 C CA . GLU A 1 85 ? 5.570 -2.782 -13.993 1.00 90.31 85 GLU A CA 1
ATOM 650 C C . GLU A 1 85 ? 4.361 -3.536 -14.559 1.00 90.31 85 GLU A C 1
ATOM 652 O O . GLU A 1 85 ? 4.436 -4.747 -14.773 1.00 90.31 85 GLU A O 1
ATOM 657 N N . GLY A 1 86 ? 3.236 -2.838 -14.760 1.00 83.25 86 GLY A N 1
ATOM 658 C CA . GLY A 1 86 ? 2.011 -3.411 -15.333 1.00 83.25 86 GLY A CA 1
ATOM 659 C C . GLY A 1 86 ? 1.305 -4.476 -14.478 1.00 83.25 86 GLY A C 1
ATOM 660 O O . GLY A 1 86 ? 0.480 -5.221 -15.005 1.00 83.25 86 GLY A O 1
ATOM 661 N N . LYS A 1 87 ? 1.613 -4.580 -13.178 1.00 90.69 87 LYS A N 1
ATOM 662 C CA . LYS A 1 87 ? 1.026 -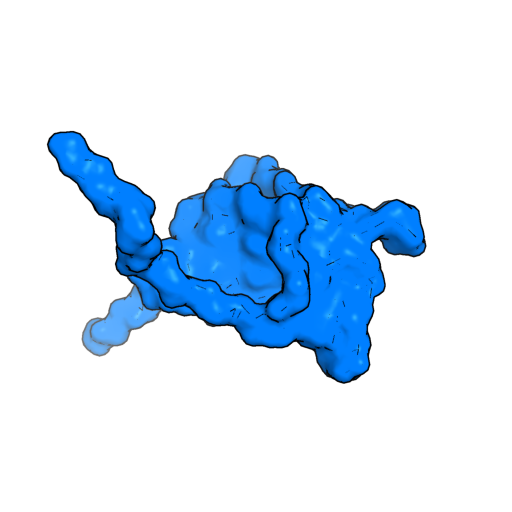5.578 -12.266 1.00 90.69 87 LYS A CA 1
ATOM 663 C C . LYS A 1 87 ? 0.102 -4.949 -11.230 1.00 90.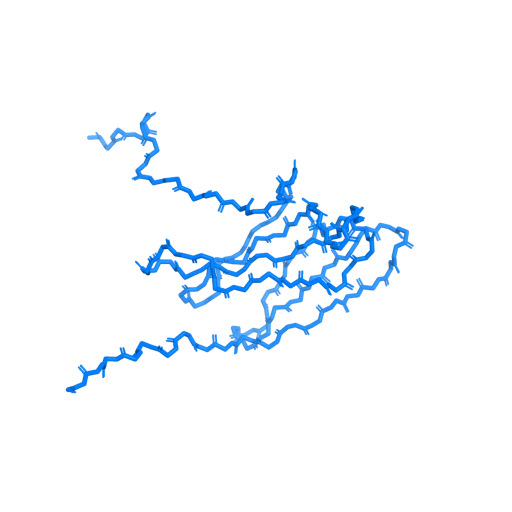69 87 LYS A C 1
ATOM 665 O O . LYS A 1 87 ? 0.304 -3.817 -10.788 1.00 90.69 87 LYS A O 1
ATOM 670 N N . ILE A 1 88 ? -0.872 -5.749 -10.801 1.00 96.25 88 ILE A N 1
ATOM 671 C CA . ILE A 1 88 ? -1.729 -5.477 -9.647 1.00 96.25 88 ILE A CA 1
ATOM 672 C C . ILE A 1 88 ? -1.384 -6.501 -8.567 1.00 96.25 88 ILE A C 1
ATOM 674 O O . ILE A 1 88 ? -1.414 -7.704 -8.833 1.00 96.25 88 ILE A O 1
ATOM 678 N N . ALA A 1 89 ? -1.062 -6.037 -7.362 1.00 97.88 89 ALA A N 1
ATOM 679 C CA . ALA A 1 89 ? -0.930 -6.909 -6.201 1.00 97.88 89 ALA A CA 1
ATOM 680 C C . ALA A 1 89 ? -2.256 -6.958 -5.434 1.00 97.88 89 ALA A C 1
ATOM 682 O O . ALA A 1 89 ? -2.983 -5.966 -5.365 1.00 97.88 89 ALA A O 1
ATOM 683 N N . ILE A 1 90 ? -2.569 -8.124 -4.872 1.00 98.06 90 ILE A N 1
ATOM 684 C CA . ILE A 1 90 ? -3.770 -8.360 -4.069 1.00 98.06 90 ILE A CA 1
ATOM 685 C C . ILE A 1 90 ? -3.316 -8.731 -2.663 1.00 98.06 90 ILE A C 1
ATOM 687 O O . ILE A 1 90 ? -2.614 -9.723 -2.468 1.00 98.06 90 ILE A O 1
ATOM 691 N N . TRP A 1 91 ? -3.742 -7.945 -1.686 1.00 98.00 91 TRP A N 1
ATOM 692 C CA . TRP A 1 91 ? -3.415 -8.114 -0.279 1.00 98.00 91 TRP A CA 1
ATOM 693 C C . TRP A 1 91 ? -4.665 -8.547 0.466 1.00 98.00 91 TRP A C 1
ATOM 695 O O . TRP A 1 91 ? -5.701 -7.895 0.365 1.00 98.00 91 TRP A O 1
ATOM 705 N N . LYS A 1 92 ? -4.588 -9.639 1.224 1.00 96.75 92 LYS A N 1
ATOM 706 C CA . LYS A 1 92 ? -5.667 -10.012 2.138 1.00 96.75 92 LYS A CA 1
ATOM 707 C C . LYS A 1 92 ? -5.661 -9.059 3.331 1.00 96.75 92 LYS A C 1
ATOM 709 O O . LYS A 1 92 ? -4.613 -8.844 3.940 1.00 96.75 92 LYS A O 1
ATOM 714 N N . VAL A 1 93 ? -6.828 -8.521 3.663 1.00 95.62 93 VAL A N 1
ATOM 715 C CA . VAL A 1 93 ? -7.017 -7.721 4.871 1.00 95.62 93 VAL A CA 1
ATOM 716 C C . VAL A 1 93 ? -7.144 -8.676 6.049 1.00 95.62 93 VAL A C 1
ATOM 718 O O . VAL A 1 93 ? -8.001 -9.563 6.066 1.00 95.62 93 VAL A O 1
ATOM 721 N N . GLU A 1 94 ? -6.267 -8.497 7.026 1.00 89.69 94 GLU A N 1
ATOM 722 C CA . GLU A 1 94 ? -6.295 -9.227 8.288 1.00 89.69 94 GLU A CA 1
ATOM 723 C C . GLU A 1 94 ? -6.619 -8.240 9.396 1.00 89.69 94 GLU A C 1
ATOM 725 O O . GLU A 1 94 ? -6.098 -7.124 9.407 1.00 89.69 94 GLU A O 1
ATOM 730 N N . GLU A 1 95 ? -7.504 -8.642 10.301 1.00 78.44 95 GLU A N 1
ATOM 731 C CA . GLU A 1 95 ? -7.830 -7.826 11.462 1.00 78.44 95 GLU A CA 1
ATOM 732 C C . GLU A 1 95 ? -6.630 -7.778 12.400 1.00 78.44 95 GLU A C 1
ATOM 734 O O . GLU A 1 95 ? -5.970 -8.796 12.640 1.00 78.44 95 GLU A O 1
ATOM 739 N N . SER A 1 96 ? -6.349 -6.588 12.926 1.00 67.19 96 SER A N 1
ATOM 740 C CA . SER A 1 96 ? -5.394 -6.439 14.005 1.00 67.19 96 SER A CA 1
ATOM 741 C C . SER A 1 96 ? -6.005 -7.097 15.241 1.00 67.19 96 SER A C 1
ATOM 743 O O . SER A 1 96 ? -6.923 -6.577 15.872 1.00 67.19 96 SER A O 1
ATOM 745 N N . LEU A 1 97 ? -5.566 -8.321 15.551 1.00 65.56 97 LEU A N 1
ATOM 746 C CA . LEU A 1 97 ? -5.974 -8.979 16.786 1.00 65.56 97 LEU A CA 1
ATOM 747 C C . LEU A 1 97 ? -5.440 -8.130 17.940 1.00 65.56 97 LEU A C 1
ATOM 749 O O . LEU A 1 97 ? -4.237 -8.099 18.216 1.00 65.56 97 LEU A O 1
ATOM 753 N N . GLY A 1 98 ? -6.347 -7.416 18.602 1.00 54.91 98 GLY A N 1
ATOM 754 C CA . GLY A 1 98 ? -6.092 -6.799 19.889 1.00 54.91 98 GLY A CA 1
ATOM 755 C C . GLY A 1 98 ? -5.830 -7.908 20.896 1.00 54.91 98 GLY A C 1
ATOM 756 O O . GLY A 1 98 ? -6.757 -8.404 21.527 1.00 54.91 98 GLY A O 1
ATOM 757 N N . PHE A 1 99 ? -4.576 -8.347 21.021 1.00 54.69 99 PHE A N 1
ATOM 758 C CA . PHE A 1 99 ? -4.182 -9.228 22.112 1.00 54.69 99 PHE A CA 1
ATOM 759 C C . PHE A 1 99 ? -4.316 -8.443 23.416 1.00 54.69 99 PHE A C 1
ATOM 761 O O . PHE A 1 99 ? -3.411 -7.722 23.835 1.00 54.69 99 PHE A O 1
ATOM 768 N N . GLN A 1 100 ? -5.485 -8.562 24.035 1.00 43.50 100 GLN A N 1
ATOM 769 C CA . GLN A 1 100 ? -5.697 -8.237 25.428 1.00 43.50 100 GLN A CA 1
ATOM 770 C C . GLN A 1 100 ? -5.159 -9.440 26.203 1.00 43.50 100 GLN A C 1
ATOM 772 O O . GLN A 1 100 ? -5.784 -10.498 26.238 1.00 43.50 100 GLN A O 1
ATOM 777 N N . PHE A 1 101 ? -3.942 -9.322 26.732 1.00 42.66 101 PHE A N 1
ATOM 778 C C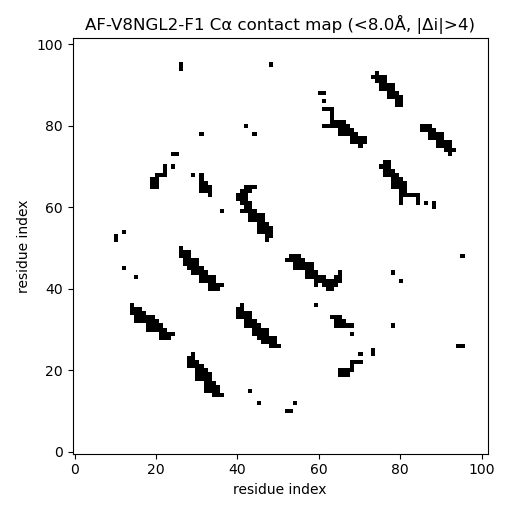A . PHE A 1 101 ? -3.492 -10.261 27.751 1.00 42.66 101 PHE A CA 1
ATOM 779 C C . PHE A 1 101 ? -4.448 -10.098 28.939 1.00 42.66 101 PHE A C 1
ATOM 781 O O . PHE A 1 101 ? -4.529 -9.012 29.517 1.00 42.66 101 PHE A O 1
ATOM 788 N N . VAL A 1 102 ? -5.234 -11.143 29.202 1.00 50.22 102 VAL A N 1
ATOM 789 C CA . VAL A 1 102 ? -5.909 -11.370 30.488 1.00 50.22 102 VAL A CA 1
ATOM 790 C C . VAL A 1 102 ? -4.877 -11.669 31.562 1.00 50.22 102 VAL A C 1
ATOM 792 O O . VAL A 1 102 ? -3.870 -12.338 31.230 1.00 50.22 102 VAL A O 1
#

Solvent-accessible surface area (backbone atoms only — not comparable to full-atom values): 6173 Å² total; per-residue (Å²): 132,89,79,77,88,59,79,93,72,86,82,88,64,84,56,54,80,45,80,64,35,73,48,79,46,87,67,29,40,39,37,26,10,29,22,60,54,96,92,36,75,21,10,30,37,38,34,25,36,67,84,82,68,43,79,76,44,82,44,78,84,33,76,30,40,24,61,44,74,47,73,52,91,66,47,30,40,37,36,32,33,25,86,92,59,76,49,73,45,81,41,77,60,72,81,82,77,79,81,73,81,126